Protein AF-A0A9D4JHX5-F1 (afdb_monomer_lite)

Secondary structure (DSSP, 8-state):
-EEEEEETTEEEEEE-------------TT------S------S---SS-TT-SSEEEEEEEEEEE--TTSSS-EEEEEEE---SS-HHHHHHHHS---SPPPP--------PPP-------

pLDDT: mean 79.48, std 17.12, range [42.47, 96.19]

Organism: Dreissena polymorpha (NCBI:txid45954)

Radius of gyration: 28.95 Å; chains: 1; bounding box: 71×79×62 Å

Foldseek 3Di:
DKKWFQDPVGIDIDDDDDDDDDDDDDADVVGDDDDPPDDGDDPDDDWQDDVPDPGMGHWDWDWDWDDDPPDPDIDIDTHTDTGDPDPCVVVVVVVDDPPDPDPDPDPPDDPDDDDDDDDDDD

Sequence (122 aa):
MVTTYRTYGGSKRRSKSHCVVMEHGPVSGGGSDAWVNERFQIPALPPSQLPGCDIIFIEYFVEFKVDVVDTPFDLELPIPITIGTIPLQSTVQMYMPSMWPSPEPVVTQQPYGPPSGSISSV

Structure (mmCIF, N/CA/C/O backbone):
data_AF-A0A9D4JHX5-F1
#
_entry.id   AF-A0A9D4JHX5-F1
#
loop_
_atom_site.group_PDB
_atom_site.id
_atom_site.type_symbol
_atom_site.label_atom_id
_atom_site.label_alt_id
_atom_site.label_comp_id
_atom_site.label_asym_id
_atom_site.label_entity_id
_atom_site.label_seq_id
_atom_site.pdbx_PDB_ins_code
_atom_site.Cartn_x
_atom_site.Cartn_y
_atom_site.Cartn_z
_atom_site.occupancy
_atom_site.B_iso_or_equiv
_atom_site.auth_seq_id
_atom_site.auth_comp_id
_atom_site.auth_asym_id
_atom_site.auth_atom_id
_atom_site.pdbx_PDB_model_num
ATOM 1 N N . MET A 1 1 ? 1.517 4.037 3.804 1.00 88.81 1 MET A N 1
ATOM 2 C CA . MET A 1 1 ? 0.362 4.262 4.708 1.00 88.81 1 MET A CA 1
ATOM 3 C C . MET A 1 1 ? 0.257 5.743 5.010 1.00 88.81 1 MET A C 1
ATOM 5 O O . MET A 1 1 ? 1.268 6.381 5.290 1.00 88.81 1 MET A O 1
ATOM 9 N N . VAL A 1 2 ? -0.954 6.280 4.964 1.00 93.75 2 VAL A N 1
ATOM 10 C CA . VAL A 1 2 ? -1.270 7.658 5.331 1.00 93.75 2 VAL A CA 1
ATOM 11 C C . VAL A 1 2 ? -2.244 7.620 6.503 1.00 93.75 2 VAL A C 1
ATOM 13 O O . VAL A 1 2 ? -3.244 6.913 6.465 1.00 93.75 2 VAL A O 1
ATOM 16 N N . THR A 1 3 ? -1.937 8.354 7.566 1.00 94.75 3 THR A N 1
ATOM 17 C CA . THR A 1 3 ? -2.792 8.503 8.743 1.00 94.75 3 THR A CA 1
ATOM 18 C C . THR A 1 3 ? -3.245 9.942 8.865 1.00 94.75 3 THR A C 1
ATOM 20 O O . THR A 1 3 ? -2.422 10.857 8.959 1.00 94.75 3 THR A O 1
ATOM 23 N N . THR A 1 4 ? -4.554 10.139 8.899 1.00 96.19 4 THR A N 1
ATOM 24 C CA . THR A 1 4 ? -5.173 11.449 9.069 1.00 96.19 4 THR A CA 1
ATOM 25 C C . THR A 1 4 ? -5.838 11.521 10.437 1.00 96.19 4 THR A C 1
ATOM 27 O O . THR A 1 4 ? -6.677 10.693 10.770 1.00 96.19 4 THR A O 1
ATOM 30 N N . TYR A 1 5 ? -5.468 12.530 11.220 1.00 95.56 5 TYR A N 1
ATOM 31 C CA . TYR A 1 5 ? -6.029 12.839 12.530 1.00 95.56 5 TYR A CA 1
ATOM 32 C C . TYR A 1 5 ? -6.931 14.065 12.403 1.00 95.56 5 TYR A C 1
ATOM 34 O O . TYR A 1 5 ? -6.467 15.113 11.945 1.00 95.56 5 TYR A O 1
ATOM 42 N N . ARG A 1 6 ? -8.193 13.971 12.817 1.00 94.69 6 ARG A N 1
ATOM 43 C CA . ARG A 1 6 ? -9.091 15.123 12.965 1.00 94.69 6 ARG A CA 1
ATOM 44 C C . ARG A 1 6 ? -8.880 15.763 14.332 1.00 94.69 6 ARG A C 1
ATOM 46 O O . ARG A 1 6 ? -8.753 15.078 15.342 1.00 94.69 6 ARG A O 1
ATOM 53 N N . THR A 1 7 ? -8.832 17.086 14.357 1.00 92.44 7 THR A N 1
ATOM 54 C CA . THR A 1 7 ? -8.711 17.903 15.565 1.00 92.44 7 THR A CA 1
ATOM 55 C C . THR A 1 7 ? -9.735 19.035 15.508 1.00 92.44 7 THR A C 1
ATOM 57 O O . THR A 1 7 ? -10.282 19.333 14.448 1.00 92.44 7 THR A O 1
ATOM 60 N N . TYR A 1 8 ? -9.981 19.716 16.630 1.00 88.44 8 TYR A N 1
ATOM 61 C CA . TYR A 1 8 ? -10.944 20.827 16.692 1.00 88.44 8 TYR A CA 1
ATOM 62 C C . TYR A 1 8 ? -10.662 21.973 15.699 1.00 88.44 8 TYR A C 1
ATOM 64 O O . TYR A 1 8 ? -11.568 22.727 15.368 1.00 88.44 8 TYR A O 1
ATOM 72 N N . GLY A 1 9 ? -9.423 22.103 15.210 1.00 88.25 9 GLY A N 1
ATOM 73 C CA . GLY A 1 9 ? -9.005 23.146 14.267 1.00 88.25 9 GLY A CA 1
ATOM 74 C C . GLY A 1 9 ? -8.719 22.655 12.845 1.00 88.25 9 GLY A C 1
ATOM 75 O O . GLY A 1 9 ? -8.095 23.389 12.082 1.00 88.25 9 GLY A O 1
ATOM 76 N N . GLY A 1 10 ? -9.087 21.417 12.493 1.00 90.50 10 GLY A N 1
ATOM 77 C CA . GLY A 1 10 ? -8.885 20.857 11.152 1.00 90.50 10 GLY A CA 1
ATOM 78 C C . GLY A 1 10 ? -8.359 19.423 11.172 1.00 90.50 10 GLY A C 1
ATOM 79 O O . GLY A 1 10 ? -8.779 18.600 11.978 1.00 90.50 10 GLY A O 1
ATOM 80 N N . SER A 1 11 ? -7.429 19.099 10.275 1.00 91.56 11 SER A N 1
ATOM 81 C CA . SER A 1 11 ? -6.829 17.763 10.200 1.00 91.56 11 SER A CA 1
ATOM 82 C C . SER A 1 11 ? -5.311 17.814 10.084 1.00 91.56 11 SER A C 1
ATOM 84 O O . SER A 1 11 ? -4.749 18.709 9.451 1.00 91.56 11 SER A O 1
ATOM 86 N N . LYS A 1 12 ? -4.631 16.824 10.660 1.00 94.44 12 LYS A N 1
ATOM 87 C CA . LYS A 1 12 ? -3.192 16.594 10.497 1.00 94.44 12 LYS A CA 1
ATOM 88 C C . LYS A 1 12 ? -2.976 15.276 9.775 1.00 94.44 12 LYS A C 1
ATOM 90 O O . LYS A 1 12 ? -3.590 14.279 10.131 1.00 94.44 12 LYS A O 1
ATOM 95 N N . ARG A 1 13 ? -2.084 15.267 8.787 1.00 94.50 13 ARG A N 1
ATOM 96 C CA . ARG A 1 13 ? -1.759 14.080 7.994 1.00 94.50 13 ARG A CA 1
ATOM 97 C C . ARG A 1 13 ? -0.319 13.653 8.256 1.00 94.50 13 ARG A C 1
ATOM 99 O O . ARG A 1 13 ? 0.582 14.491 8.289 1.00 94.50 13 ARG A O 1
ATOM 106 N N . ARG A 1 14 ? -0.104 12.358 8.459 1.00 92.62 14 ARG A N 1
ATOM 107 C CA . ARG A 1 14 ? 1.211 11.724 8.597 1.00 92.62 14 ARG A CA 1
ATOM 108 C C . ARG A 1 14 ? 1.322 10.601 7.582 1.00 92.62 14 ARG A C 1
ATOM 110 O O . ARG A 1 14 ? 0.391 9.822 7.438 1.00 92.62 14 ARG A O 1
ATOM 117 N N . SER A 1 15 ? 2.464 10.504 6.920 1.00 90.62 15 SER A N 1
ATOM 118 C CA . SER A 1 15 ? 2.772 9.389 6.028 1.00 90.62 15 SER A CA 1
ATOM 119 C C . SER A 1 15 ? 3.844 8.525 6.672 1.00 90.62 15 SER A C 1
ATOM 121 O O . SER A 1 15 ? 4.798 9.044 7.251 1.00 90.62 15 SER A O 1
ATOM 123 N N . LYS A 1 16 ? 3.670 7.208 6.595 1.00 87.25 16 LYS A N 1
ATOM 124 C CA . LYS A 1 16 ? 4.648 6.221 7.046 1.00 87.25 16 LYS A CA 1
ATOM 125 C C . LYS A 1 16 ? 4.688 5.060 6.059 1.00 87.25 16 LYS A C 1
ATOM 127 O O . LYS A 1 16 ? 3.654 4.456 5.756 1.00 87.25 16 LYS A O 1
ATOM 132 N N . SER A 1 17 ? 5.880 4.721 5.596 1.00 81.00 17 SER A N 1
ATOM 133 C CA . SER A 1 17 ? 6.113 3.511 4.810 1.00 81.00 17 SER A CA 1
ATOM 134 C C . SER A 1 17 ? 6.320 2.334 5.758 1.00 81.00 17 SER A C 1
ATOM 136 O O . SER A 1 17 ? 6.961 2.471 6.800 1.00 81.00 17 SER A O 1
ATOM 138 N N . HIS A 1 18 ? 5.712 1.196 5.437 1.00 78.50 18 HIS A 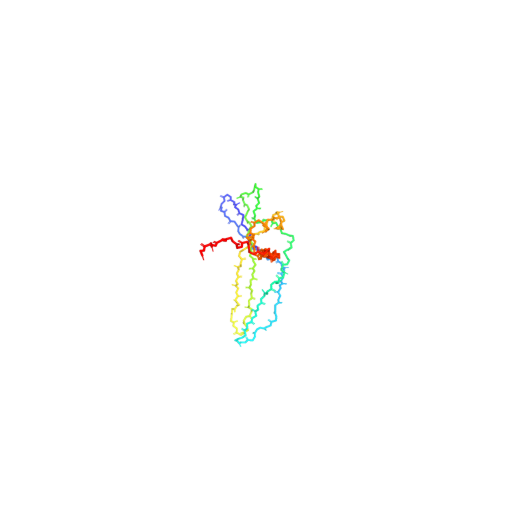N 1
ATOM 139 C CA . HIS A 1 18 ? 6.003 -0.073 6.099 1.00 78.50 18 HIS A CA 1
ATOM 140 C C . HIS A 1 18 ? 6.739 -0.914 5.067 1.00 78.50 18 HIS A C 1
ATOM 142 O O . HIS A 1 18 ? 6.207 -1.152 3.986 1.00 78.50 18 HIS A O 1
ATOM 148 N N . CYS A 1 19 ? 7.988 -1.256 5.365 1.00 65.50 19 CYS A N 1
ATOM 149 C CA . CYS A 1 19 ? 8.899 -1.819 4.382 1.00 65.50 19 CYS A CA 1
ATOM 150 C C . CYS A 1 19 ? 8.652 -3.322 4.247 1.00 65.50 19 CYS A C 1
ATOM 152 O O . CYS A 1 19 ? 9.210 -4.119 4.996 1.00 65.50 19 CYS A O 1
ATOM 154 N N . VAL A 1 20 ? 7.804 -3.693 3.295 1.00 82.94 20 VAL A N 1
ATOM 155 C CA . VAL A 1 20 ? 7.896 -4.985 2.616 1.00 82.94 20 VAL A CA 1
ATOM 156 C C . VAL A 1 20 ? 8.130 -4.637 1.158 1.00 82.94 20 VAL A C 1
ATOM 158 O O . VAL A 1 20 ? 7.374 -3.856 0.588 1.00 82.94 20 VAL A O 1
ATOM 161 N N . VAL A 1 21 ? 9.225 -5.134 0.597 1.00 86.69 21 VAL A N 1
ATOM 162 C CA . VAL A 1 21 ? 9.648 -4.826 -0.769 1.00 86.69 21 VAL A CA 1
ATOM 163 C C . VAL A 1 21 ? 9.805 -6.149 -1.500 1.00 86.69 21 VAL A C 1
ATOM 165 O O . VAL A 1 21 ? 10.340 -7.109 -0.948 1.00 86.69 21 VAL A O 1
ATOM 168 N N . MET A 1 22 ? 9.281 -6.196 -2.717 1.00 90.25 22 MET A N 1
ATOM 169 C CA . MET A 1 22 ? 9.471 -7.275 -3.674 1.00 90.25 22 MET A CA 1
ATOM 170 C C . MET A 1 22 ? 10.112 -6.634 -4.899 1.00 90.25 22 MET A C 1
ATOM 172 O O . MET A 1 22 ? 9.634 -5.596 -5.351 1.00 90.25 22 MET A O 1
ATOM 176 N N . GLU A 1 23 ? 11.196 -7.219 -5.392 1.00 91.56 23 GLU A N 1
ATOM 177 C CA . GLU A 1 23 ? 11.969 -6.685 -6.512 1.00 91.56 23 GLU A CA 1
ATOM 178 C C . GLU A 1 23 ? 12.015 -7.720 -7.633 1.00 91.56 23 GLU A C 1
ATOM 180 O O . GLU A 1 23 ? 12.180 -8.915 -7.379 1.00 91.56 23 GLU A O 1
ATOM 185 N N . HIS A 1 24 ? 11.894 -7.250 -8.871 1.00 92.31 24 HIS A N 1
ATOM 186 C CA . HIS A 1 24 ? 12.228 -8.021 -10.063 1.00 92.31 24 HIS A CA 1
ATOM 187 C C . HIS A 1 24 ? 13.506 -7.471 -10.692 1.00 92.31 24 HIS A C 1
ATOM 189 O O . HIS A 1 24 ? 13.933 -6.349 -10.419 1.00 92.31 24 HIS A O 1
ATOM 195 N N . GLY A 1 25 ? 14.129 -8.294 -11.532 1.00 91.44 25 GLY A N 1
ATOM 196 C CA . GLY A 1 25 ? 15.302 -7.889 -12.294 1.00 91.44 25 GLY A CA 1
ATOM 197 C C . GLY A 1 25 ? 15.004 -6.776 -13.309 1.00 91.44 25 GLY A C 1
ATOM 198 O O . GLY A 1 25 ? 13.849 -6.433 -13.561 1.00 91.44 25 GLY A O 1
ATOM 199 N N . PRO A 1 26 ? 16.054 -6.222 -13.934 1.00 92.56 26 PRO A N 1
ATOM 200 C CA . PRO A 1 26 ? 15.903 -5.178 -14.937 1.00 92.56 26 PRO A CA 1
ATOM 201 C C . PRO A 1 26 ? 15.150 -5.686 -16.172 1.00 92.56 26 PRO A C 1
ATOM 203 O O . PRO A 1 26 ? 15.356 -6.813 -16.627 1.00 92.56 26 PRO A O 1
ATOM 206 N N . VAL A 1 27 ? 14.340 -4.811 -16.766 1.00 93.75 27 VAL A N 1
ATOM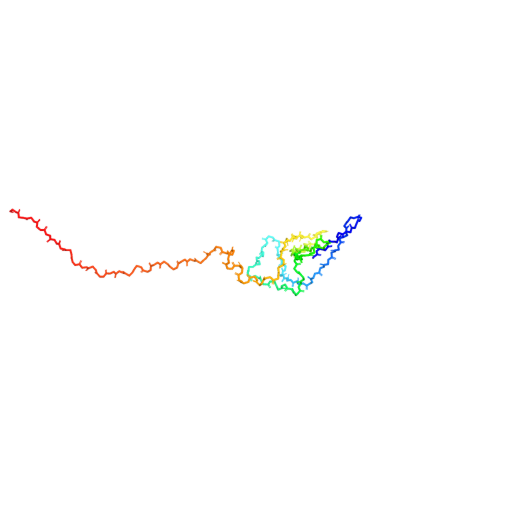 207 C CA . VAL A 1 27 ? 13.638 -5.063 -18.030 1.00 93.75 27 VAL A CA 1
ATOM 208 C C . VAL A 1 27 ? 14.345 -4.296 -19.142 1.00 93.75 27 VAL A C 1
ATOM 210 O O . VAL A 1 27 ? 14.561 -3.090 -19.038 1.00 93.75 27 VAL A O 1
ATOM 213 N N . SER A 1 28 ? 14.741 -4.989 -20.211 1.00 92.00 28 SER A N 1
ATOM 214 C CA . SER A 1 28 ? 15.382 -4.348 -21.362 1.00 92.00 28 SER A CA 1
ATOM 215 C C . SER A 1 28 ? 14.398 -3.480 -22.153 1.00 92.00 28 SER A C 1
ATOM 217 O O . SER A 1 28 ? 13.184 -3.685 -22.119 1.00 92.00 28 SER A O 1
ATOM 219 N N . GLY A 1 29 ? 14.923 -2.515 -22.912 1.00 90.88 29 GLY A N 1
ATOM 220 C CA . GLY A 1 29 ? 14.107 -1.674 -23.789 1.00 90.88 29 GLY A CA 1
ATOM 221 C C . GLY A 1 29 ? 13.282 -2.510 -24.775 1.00 90.88 29 GLY A C 1
ATOM 222 O O . GLY A 1 29 ? 13.826 -3.346 -25.494 1.00 90.88 29 GLY A O 1
ATOM 223 N N . GLY A 1 30 ? 11.965 -2.292 -24.791 1.00 91.88 30 GLY A N 1
ATOM 224 C CA . GLY A 1 30 ? 11.015 -3.071 -25.596 1.00 91.88 30 GLY A CA 1
ATOM 225 C C . GLY A 1 30 ? 10.656 -4.447 -25.019 1.00 91.88 30 GLY A C 1
ATOM 226 O O . GLY A 1 30 ? 9.831 -5.146 -25.603 1.00 91.88 30 GLY A O 1
ATOM 227 N N . GLY A 1 31 ? 11.250 -4.835 -23.889 1.00 92.94 31 GLY A N 1
ATOM 228 C CA . GLY A 1 31 ? 10.869 -6.013 -23.122 1.00 92.94 31 GLY A CA 1
ATOM 229 C C . GLY A 1 31 ? 9.614 -5.784 -22.279 1.00 92.94 31 GLY A C 1
ATOM 230 O O . GLY A 1 31 ? 9.110 -4.669 -22.143 1.00 92.94 31 GLY A O 1
ATOM 231 N N . SER A 1 32 ? 9.119 -6.867 -21.692 1.00 93.38 32 SER A N 1
ATOM 232 C CA . SER A 1 32 ? 7.989 -6.854 -20.766 1.00 93.38 32 SER A CA 1
ATOM 233 C C . SER A 1 32 ? 8.240 -7.844 -19.643 1.00 93.38 32 SER A C 1
ATOM 235 O O . SER A 1 32 ? 8.763 -8.930 -19.894 1.00 93.38 32 SER A O 1
ATOM 237 N N . ASP A 1 33 ? 7.801 -7.498 -18.443 1.00 93.00 33 ASP A N 1
ATOM 238 C CA . ASP A 1 33 ? 7.837 -8.368 -17.276 1.00 93.00 33 ASP A CA 1
ATOM 239 C C . ASP A 1 33 ? 6.430 -8.484 -16.678 1.00 93.00 33 ASP A C 1
ATOM 241 O O . ASP A 1 33 ? 5.643 -7.535 -16.731 1.00 93.00 33 ASP A O 1
ATOM 245 N N . ALA A 1 34 ? 6.089 -9.666 -16.169 1.00 92.31 34 ALA A N 1
ATOM 246 C CA . ALA A 1 34 ? 4.746 -9.995 -15.709 1.00 92.31 34 ALA A CA 1
ATOM 247 C C . ALA A 1 34 ? 4.800 -10.678 -14.341 1.00 92.31 34 ALA A C 1
ATOM 249 O O . ALA A 1 34 ? 5.307 -11.788 -14.199 1.00 92.31 34 ALA A O 1
ATOM 250 N N . TRP A 1 35 ? 4.218 -10.021 -13.340 1.00 90.75 35 TRP A N 1
ATOM 251 C CA . TRP A 1 35 ? 4.207 -10.484 -11.956 1.00 90.75 35 TRP A CA 1
ATOM 252 C C . TRP A 1 35 ? 2.944 -11.322 -11.734 1.00 90.75 35 TRP A C 1
ATOM 254 O O . TRP A 1 35 ? 1.869 -10.795 -11.443 1.00 90.75 35 TRP A O 1
ATOM 264 N N . VAL A 1 36 ? 3.044 -12.636 -11.956 1.00 89.62 36 VAL A N 1
ATOM 265 C CA . VAL A 1 36 ? 1.894 -13.555 -11.958 1.00 89.62 36 VAL A CA 1
ATOM 266 C C . VAL A 1 36 ? 1.926 -14.452 -10.726 1.00 89.62 36 VAL A C 1
ATOM 268 O O . VAL A 1 36 ? 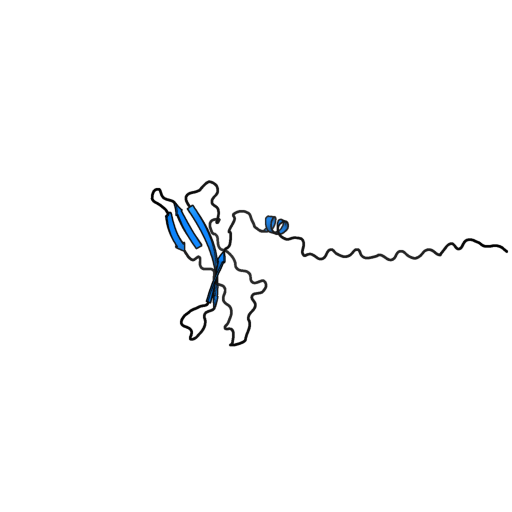2.872 -15.202 -10.525 1.00 89.62 36 VAL A O 1
ATOM 271 N N . ASN A 1 37 ? 0.850 -14.435 -9.932 1.00 87.62 37 ASN A N 1
ATOM 272 C CA . ASN A 1 37 ? 0.720 -15.206 -8.683 1.00 87.62 37 ASN A CA 1
ATOM 273 C C . ASN A 1 37 ? 1.795 -14.906 -7.619 1.00 87.62 37 ASN A C 1
ATOM 275 O O . ASN A 1 37 ? 1.979 -15.698 -6.689 1.00 87.62 37 ASN A O 1
ATOM 279 N N . GLU A 1 38 ? 2.454 -13.752 -7.719 1.00 88.62 38 GLU A N 1
ATOM 280 C CA . GLU A 1 38 ? 3.415 -13.291 -6.725 1.00 88.62 38 GLU A CA 1
ATOM 281 C C . GLU A 1 38 ? 2.737 -12.997 -5.384 1.00 88.62 38 GLU A C 1
ATOM 283 O O . GLU A 1 38 ? 1.640 -12.431 -5.309 1.00 88.62 38 GLU A O 1
ATOM 288 N N . ARG A 1 39 ? 3.384 -13.413 -4.292 1.00 85.25 39 ARG A N 1
ATOM 289 C CA . ARG A 1 39 ? 2.819 -13.308 -2.941 1.00 85.25 39 ARG A CA 1
ATOM 290 C C . ARG A 1 39 ? 3.526 -12.233 -2.139 1.00 85.25 39 ARG A C 1
ATOM 292 O O . ARG A 1 39 ? 4.628 -12.431 -1.640 1.00 85.25 39 ARG A O 1
ATOM 299 N N . PHE A 1 40 ? 2.830 -11.126 -1.933 1.00 84.62 40 PHE A N 1
ATOM 300 C CA . PHE A 1 40 ? 3.278 -10.043 -1.071 1.00 84.62 40 PHE A CA 1
ATOM 301 C C . PHE A 1 40 ? 2.705 -10.214 0.344 1.00 84.62 40 PHE A C 1
ATOM 303 O O . PHE A 1 40 ? 1.497 -10.084 0.558 1.00 84.62 40 PHE A O 1
ATOM 310 N N . GLN A 1 41 ? 3.553 -10.552 1.321 1.00 84.56 41 GLN A N 1
ATOM 311 C CA . GLN A 1 41 ? 3.113 -10.744 2.705 1.00 84.56 41 GLN A CA 1
ATOM 312 C C . GLN A 1 41 ? 2.990 -9.410 3.438 1.00 84.56 41 GLN A C 1
ATOM 314 O O . GLN A 1 41 ? 3.972 -8.719 3.694 1.00 84.56 41 GLN A O 1
ATOM 319 N N . ILE A 1 42 ? 1.764 -9.072 3.825 1.00 84.56 42 ILE A N 1
ATOM 320 C CA . ILE A 1 42 ? 1.478 -7.871 4.606 1.00 84.56 42 ILE A CA 1
ATOM 321 C C . ILE A 1 42 ? 1.860 -8.140 6.075 1.00 84.56 42 ILE A C 1
ATOM 323 O O . ILE A 1 42 ? 1.411 -9.145 6.634 1.00 84.56 42 ILE A O 1
ATOM 327 N N . PRO A 1 43 ? 2.669 -7.277 6.721 1.00 87.25 43 PRO A N 1
ATOM 328 C CA . PRO A 1 43 ? 3.046 -7.460 8.118 1.00 87.25 43 PRO A CA 1
ATOM 329 C C . PRO A 1 43 ? 1.855 -7.176 9.044 1.00 87.25 43 PRO A C 1
ATOM 331 O O . PRO A 1 43 ? 0.781 -6.762 8.607 1.00 87.25 43 PRO A O 1
ATOM 334 N N . ALA A 1 44 ? 2.042 -7.353 10.353 1.00 86.00 44 ALA A N 1
ATOM 335 C CA . ALA A 1 44 ? 1.038 -6.941 11.328 1.00 86.00 44 ALA A CA 1
ATOM 336 C C . ALA A 1 44 ? 0.838 -5.414 11.267 1.00 86.00 44 ALA A C 1
ATOM 338 O O . ALA A 1 44 ? 1.714 -4.641 11.659 1.00 86.00 44 ALA A O 1
ATOM 339 N N . LEU A 1 45 ? -0.318 -4.989 10.757 1.00 89.25 45 LEU A N 1
ATOM 340 C CA . LEU A 1 45 ? -0.710 -3.593 10.584 1.00 89.25 45 LEU A CA 1
ATOM 341 C C . LEU A 1 45 ? -2.089 -3.361 11.212 1.00 89.25 45 LEU A C 1
ATOM 343 O O . LEU A 1 45 ? -2.906 -4.285 11.238 1.00 89.25 45 LEU A O 1
ATOM 347 N N . PRO A 1 46 ? -2.378 -2.146 11.710 1.00 90.25 46 PRO A N 1
ATOM 348 C CA . PRO A 1 46 ? -3.733 -1.811 12.118 1.00 90.25 46 PRO A CA 1
ATOM 349 C C . PRO A 1 46 ? -4.695 -1.858 10.914 1.00 90.25 46 PRO A C 1
ATOM 351 O O . PRO A 1 46 ? -4.277 -1.648 9.774 1.00 90.25 46 PRO A O 1
ATOM 354 N N . PRO A 1 47 ? -5.992 -2.123 11.140 1.00 91.62 47 PRO A N 1
ATOM 355 C CA . PRO A 1 47 ? -6.978 -2.092 10.068 1.00 91.62 47 PRO A CA 1
ATOM 356 C C . PRO A 1 47 ? -7.187 -0.665 9.545 1.00 91.62 47 PRO A C 1
ATOM 358 O O . PRO A 1 47 ? -7.023 0.315 10.270 1.00 91.62 47 PRO A O 1
ATOM 361 N N . SER A 1 48 ? -7.593 -0.545 8.281 1.00 92.31 48 SER A N 1
ATOM 362 C CA . SER A 1 48 ? -7.893 0.744 7.638 1.00 92.31 48 SER A CA 1
ATOM 363 C C . SER A 1 48 ? -9.083 1.453 8.284 1.00 92.31 48 SER A C 1
ATOM 365 O O . SER A 1 48 ? -9.108 2.678 8.389 1.00 92.31 48 SER A O 1
ATOM 367 N N . GLN A 1 49 ? -10.068 0.675 8.737 1.00 88.56 49 GLN A N 1
ATOM 368 C CA . GLN A 1 49 ? -11.225 1.169 9.474 1.00 88.56 49 GLN A CA 1
ATOM 369 C C . GLN A 1 49 ? -11.066 0.836 10.954 1.00 88.56 49 GLN A C 1
ATOM 371 O O . GLN A 1 49 ? -10.743 -0.298 11.307 1.00 88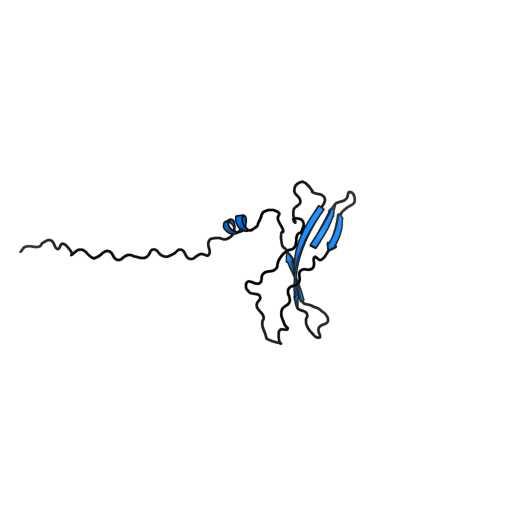.56 49 GLN A O 1
ATOM 376 N N . LEU A 1 50 ? -11.322 1.823 11.812 1.00 89.94 50 LEU A N 1
ATOM 377 C CA . LEU A 1 50 ? -11.244 1.706 13.264 1.00 89.94 50 LEU A CA 1
ATOM 378 C C . LEU A 1 50 ? -12.666 1.813 13.843 1.00 89.94 50 LEU A C 1
ATOM 380 O O . LEU A 1 50 ? -13.150 2.926 14.052 1.00 89.94 50 LEU A O 1
ATOM 384 N N . PRO A 1 51 ? -13.373 0.689 14.076 1.00 86.81 51 PRO A N 1
ATOM 385 C CA . PRO A 1 51 ? -14.725 0.723 14.624 1.00 86.81 51 PRO A CA 1
ATOM 386 C C . PRO A 1 51 ? -14.768 1.492 15.949 1.00 86.81 51 PRO A C 1
ATOM 388 O O . PRO A 1 51 ? -13.995 1.209 16.861 1.00 86.81 51 PRO A O 1
ATOM 391 N N . GLY A 1 52 ? -15.663 2.475 16.047 1.00 89.50 52 GLY A N 1
ATOM 392 C CA . GLY A 1 52 ? -15.786 3.330 17.232 1.00 89.50 52 GLY A CA 1
ATOM 393 C C . GLY A 1 52 ? -14.766 4.473 17.325 1.00 89.50 52 GLY A C 1
ATOM 394 O O . GLY A 1 52 ? -14.751 5.166 18.337 1.00 89.50 52 GLY A O 1
ATOM 395 N N . CYS A 1 53 ? -13.936 4.701 16.300 1.00 91.38 53 CYS A N 1
ATOM 396 C CA . CYS A 1 53 ? -13.035 5.850 16.220 1.00 91.38 53 CYS A CA 1
ATOM 397 C C . CYS A 1 53 ? -13.288 6.642 14.930 1.00 91.38 53 CYS A C 1
ATOM 399 O O . CYS A 1 53 ? -13.094 6.141 13.828 1.00 91.38 53 CYS A O 1
ATOM 401 N N . ASP A 1 54 ? -13.700 7.899 15.068 1.00 90.69 54 ASP A N 1
ATOM 402 C CA . ASP A 1 54 ? -14.059 8.810 13.971 1.00 90.69 54 ASP A CA 1
ATOM 403 C C . ASP A 1 54 ? -13.073 9.983 13.802 1.00 90.69 54 ASP A C 1
ATOM 405 O O . ASP A 1 54 ? -13.243 10.845 12.932 1.00 90.69 54 ASP A O 1
ATOM 409 N N . ILE A 1 55 ? -12.019 10.008 14.621 1.00 94.62 55 ILE A N 1
ATOM 410 C CA . ILE A 1 55 ? -10.971 11.032 14.598 1.00 94.62 55 ILE A CA 1
ATOM 411 C C . ILE A 1 55 ? -9.668 10.561 13.945 1.00 94.62 55 ILE A C 1
ATOM 413 O O . ILE A 1 55 ? -8.815 11.397 13.655 1.00 94.62 55 ILE A O 1
ATOM 417 N N . ILE A 1 56 ? -9.491 9.262 13.691 1.00 94.56 56 ILE A N 1
ATOM 418 C CA . ILE A 1 56 ? -8.294 8.698 13.051 1.00 94.56 56 ILE A CA 1
ATOM 419 C C . ILE A 1 56 ? -8.717 7.915 11.810 1.00 94.56 56 ILE A C 1
ATOM 421 O O . ILE A 1 56 ? -9.553 7.022 11.889 1.00 94.56 56 ILE A O 1
ATOM 425 N N . PHE A 1 57 ? -8.093 8.222 10.677 1.00 93.31 57 PHE A N 1
ATOM 426 C CA . PHE A 1 57 ? -8.321 7.562 9.393 1.00 93.31 57 PHE A CA 1
ATOM 427 C C . PHE A 1 57 ? -7.004 6.986 8.897 1.00 93.31 57 PHE A C 1
ATOM 429 O O . PHE A 1 57 ? -5.990 7.690 8.912 1.00 93.31 57 PHE A O 1
ATOM 436 N N . ILE A 1 58 ? -7.008 5.723 8.474 1.00 94.62 58 ILE A N 1
ATOM 437 C CA . ILE A 1 58 ? -5.808 5.028 8.011 1.00 94.62 58 ILE A CA 1
ATOM 438 C C . ILE A 1 58 ? -6.032 4.534 6.583 1.00 94.62 58 ILE A C 1
ATOM 440 O O . ILE A 1 58 ? -6.896 3.702 6.327 1.00 94.62 58 ILE A O 1
ATOM 444 N N . GLU A 1 59 ? -5.206 5.018 5.663 1.00 94.31 59 GLU A N 1
ATOM 445 C CA . GLU A 1 59 ? -5.223 4.647 4.250 1.00 94.31 59 GLU A CA 1
ATOM 446 C C . GLU A 1 59 ? -3.931 3.903 3.896 1.00 94.31 59 GLU A C 1
ATOM 448 O O . GLU A 1 59 ? -2.820 4.315 4.262 1.00 94.31 59 GLU A O 1
ATOM 453 N N . TYR A 1 60 ? -4.066 2.794 3.173 1.00 93.94 60 TYR A N 1
ATOM 454 C CA . TYR A 1 60 ? -2.942 1.985 2.716 1.00 93.94 60 TYR A CA 1
ATOM 455 C C . TYR A 1 60 ? -2.846 2.008 1.201 1.00 93.94 60 TYR A C 1
ATOM 457 O O . TYR A 1 60 ? -3.849 2.014 0.492 1.00 93.94 60 TYR A O 1
ATOM 465 N N . PHE A 1 61 ? -1.605 1.989 0.733 1.00 93.50 61 PHE A N 1
ATOM 466 C CA . PHE A 1 61 ? -1.261 1.947 -0.674 1.00 93.50 61 PHE A CA 1
ATOM 467 C C . PHE A 1 61 ? -0.148 0.918 -0.841 1.00 93.50 61 PHE A C 1
ATOM 469 O O . PHE A 1 61 ? 0.783 0.898 -0.028 1.00 93.50 61 PHE A O 1
ATOM 476 N N . VAL A 1 62 ? -0.266 0.072 -1.859 1.00 92.25 62 VAL A N 1
ATOM 477 C CA . VAL A 1 62 ? 0.853 -0.699 -2.405 1.00 92.25 62 VAL A CA 1
ATOM 478 C C . VAL A 1 62 ? 1.477 0.166 -3.489 1.00 92.25 62 VAL A C 1
ATOM 480 O O . VAL A 1 62 ? 0.774 0.616 -4.389 1.00 92.25 62 VAL A O 1
ATOM 483 N N . GLU A 1 63 ? 2.769 0.443 -3.384 1.00 92.25 63 GLU A N 1
ATOM 484 C CA . GLU A 1 63 ? 3.491 1.229 -4.385 1.00 92.25 63 GLU A CA 1
ATOM 485 C C . GLU A 1 63 ? 4.136 0.268 -5.382 1.00 92.25 63 GLU A C 1
ATOM 487 O O . GLU A 1 63 ? 4.994 -0.525 -5.003 1.00 92.25 63 GLU A O 1
ATOM 492 N N . PHE A 1 64 ? 3.715 0.329 -6.646 1.00 92.38 64 PHE A N 1
ATOM 493 C CA . PHE A 1 64 ? 4.445 -0.303 -7.741 1.00 92.38 64 PHE A CA 1
ATOM 494 C C . PHE A 1 64 ? 5.411 0.729 -8.319 1.00 92.38 64 PHE A C 1
ATOM 496 O O . PHE A 1 64 ? 4.968 1.787 -8.774 1.00 92.38 64 PHE A O 1
ATOM 503 N N . LYS A 1 65 ? 6.713 0.444 -8.249 1.00 92.62 65 LYS A N 1
ATOM 504 C CA . LYS A 1 65 ? 7.771 1.354 -8.693 1.00 92.62 65 LYS A CA 1
ATOM 505 C C . LYS A 1 65 ? 8.588 0.724 -9.805 1.00 92.62 65 LYS A C 1
ATOM 507 O O . LYS A 1 65 ? 8.942 -0.448 -9.713 1.00 92.62 65 LYS A O 1
ATOM 512 N N . VAL A 1 66 ? 8.879 1.512 -10.833 1.00 93.69 66 VAL A N 1
ATOM 513 C CA . VAL A 1 66 ? 9.844 1.161 -11.873 1.00 93.69 66 VAL A CA 1
ATOM 514 C C . VAL A 1 66 ? 10.874 2.271 -11.944 1.00 93.69 66 VAL A C 1
ATOM 516 O O . VAL A 1 66 ? 10.555 3.391 -12.353 1.00 93.69 66 VAL A O 1
ATOM 519 N N . ASP A 1 67 ? 12.098 1.927 -11.569 1.00 92.69 67 ASP A N 1
ATOM 520 C CA . ASP A 1 67 ? 13.245 2.816 -11.680 1.00 92.69 67 ASP A CA 1
ATOM 521 C C . ASP A 1 67 ? 13.693 2.837 -13.145 1.00 92.69 67 ASP A C 1
ATOM 523 O O . ASP A 1 67 ? 14.071 1.808 -13.719 1.00 92.69 67 ASP A O 1
ATOM 527 N N . VAL A 1 68 ? 13.612 4.006 -13.783 1.00 91.69 68 VAL A N 1
ATOM 528 C CA . VAL A 1 68 ? 13.960 4.161 -15.200 1.00 91.69 68 VAL A CA 1
ATOM 529 C C . VAL A 1 68 ? 15.351 4.772 -15.301 1.00 91.69 68 VAL A C 1
ATOM 531 O O . VAL A 1 68 ? 15.560 5.951 -15.017 1.00 91.69 68 VAL A O 1
ATOM 534 N N . VAL A 1 69 ? 16.315 3.961 -15.736 1.00 90.06 69 VAL A N 1
ATOM 535 C CA . VAL A 1 69 ? 17.714 4.385 -15.889 1.00 90.06 69 VAL A CA 1
ATOM 536 C C . VAL A 1 69 ? 17.807 5.608 -16.814 1.00 90.06 69 VAL A C 1
ATOM 538 O O . VAL A 1 69 ? 17.068 5.724 -17.793 1.00 90.06 69 VAL A O 1
ATOM 541 N N . ASP A 1 70 ? 18.708 6.535 -16.480 1.00 89.38 70 ASP A N 1
ATOM 542 C CA . ASP A 1 70 ? 18.992 7.767 -17.234 1.00 89.38 70 ASP A CA 1
ATOM 543 C C . ASP A 1 70 ? 17.800 8.727 -17.411 1.00 89.38 70 ASP A C 1
ATOM 545 O O . ASP A 1 70 ? 17.821 9.618 -18.263 1.00 89.38 70 ASP A O 1
ATOM 549 N N . THR A 1 71 ? 16.768 8.592 -16.575 1.00 88.38 71 THR A N 1
ATOM 550 C CA . THR A 1 71 ? 15.585 9.460 -16.580 1.00 88.38 71 THR A CA 1
ATOM 551 C C . THR A 1 71 ? 15.491 10.207 -15.243 1.00 88.38 71 THR A C 1
ATOM 553 O O . THR A 1 71 ? 15.800 9.634 -14.203 1.00 88.38 71 THR A O 1
ATOM 556 N N . PRO A 1 72 ? 15.088 11.495 -15.205 1.00 90.88 72 PRO A N 1
ATOM 557 C CA . PRO A 1 72 ? 15.033 12.258 -13.952 1.00 90.88 72 PRO A CA 1
ATOM 558 C C . PRO A 1 72 ? 13.822 11.917 -13.065 1.00 90.88 72 PRO A C 1
ATOM 560 O O . PRO A 1 72 ? 13.549 12.642 -12.109 1.00 90.88 72 PRO A O 1
ATOM 563 N N . PHE A 1 73 ? 13.052 10.883 -13.406 1.00 89.31 73 PHE A N 1
ATOM 564 C CA . PHE A 1 73 ? 11.865 10.470 -12.671 1.00 89.31 73 PHE A CA 1
ATOM 565 C C . PHE A 1 73 ? 11.697 8.953 -12.724 1.00 89.31 73 PHE A C 1
ATOM 567 O O . PHE A 1 73 ? 11.991 8.328 -13.744 1.00 89.31 73 PHE A O 1
ATOM 574 N N . ASP A 1 74 ? 11.133 8.411 -11.650 1.00 91.56 74 ASP A N 1
ATOM 575 C CA . ASP A 1 74 ? 10.697 7.022 -11.565 1.00 91.56 74 ASP A CA 1
ATOM 576 C C . ASP A 1 74 ? 9.195 6.929 -11.842 1.00 91.56 74 ASP A C 1
ATOM 578 O O . ASP A 1 74 ? 8.433 7.886 -11.646 1.00 91.56 74 ASP A O 1
ATOM 582 N N . LEU A 1 75 ? 8.749 5.767 -12.312 1.00 92.12 75 LEU A N 1
ATOM 583 C CA . LEU A 1 75 ? 7.326 5.496 -12.474 1.00 92.12 75 LEU A CA 1
ATOM 584 C C . LEU A 1 75 ? 6.784 4.938 -11.162 1.00 92.12 75 LEU A C 1
ATOM 586 O O . LEU A 1 75 ? 7.104 3.814 -10.788 1.00 92.12 75 LEU A O 1
ATOM 590 N N . GLU A 1 76 ? 5.929 5.703 -10.490 1.00 93.31 76 GLU A N 1
ATOM 591 C CA . GLU A 1 76 ? 5.270 5.281 -9.255 1.00 93.31 76 GLU A CA 1
ATOM 592 C C . GLU A 1 76 ? 3.757 5.151 -9.464 1.00 93.31 76 GLU A C 1
ATOM 594 O O . GLU A 1 76 ? 3.078 6.104 -9.852 1.00 93.31 76 GLU A O 1
ATOM 599 N N . LEU A 1 77 ? 3.206 3.976 -9.160 1.00 94.00 77 LEU A N 1
ATOM 600 C CA . LEU A 1 77 ? 1.771 3.711 -9.179 1.00 94.00 77 LEU A CA 1
ATOM 601 C C . LEU A 1 77 ? 1.291 3.335 -7.765 1.00 94.00 77 LEU A C 1
ATOM 603 O O . LEU A 1 77 ? 1.492 2.198 -7.329 1.00 94.00 77 LEU A O 1
ATOM 607 N N . PRO A 1 78 ? 0.644 4.263 -7.034 1.00 93.06 78 PRO A N 1
ATOM 608 C CA . PRO A 1 78 ? 0.049 3.966 -5.738 1.00 93.06 78 PRO A CA 1
ATOM 609 C C . PRO A 1 78 ? -1.305 3.265 -5.915 1.00 93.06 78 PRO A C 1
ATOM 611 O O . PRO A 1 78 ? -2.288 3.864 -6.348 1.00 93.06 78 PRO A O 1
ATOM 614 N N . ILE A 1 79 ? -1.374 1.993 -5.533 1.00 92.94 79 ILE A N 1
ATOM 615 C CA . ILE A 1 79 ? -2.581 1.166 -5.606 1.00 92.94 79 ILE A CA 1
ATOM 616 C C . ILE A 1 79 ? -3.260 1.170 -4.229 1.00 92.94 79 ILE A C 1
ATOM 618 O O . ILE A 1 79 ? -2.686 0.635 -3.276 1.00 92.94 79 ILE A O 1
ATOM 622 N N . PRO A 1 80 ? -4.460 1.757 -4.073 1.00 93.50 80 PRO A N 1
ATOM 623 C CA . PRO A 1 80 ? -5.149 1.789 -2.787 1.00 93.50 80 PRO A CA 1
ATOM 624 C C . PRO A 1 80 ? -5.600 0.385 -2.370 1.00 93.50 80 PRO A C 1
ATOM 626 O O . PRO A 1 80 ? -6.184 -0.353 -3.163 1.00 93.50 80 PRO A O 1
ATOM 629 N N . ILE A 1 81 ? -5.371 0.030 -1.105 1.00 91.38 81 ILE A N 1
ATOM 630 C CA . ILE A 1 81 ? -5.813 -1.243 -0.522 1.00 91.38 81 ILE A CA 1
ATOM 631 C C . ILE A 1 81 ? -6.522 -1.023 0.816 1.00 91.38 81 ILE A C 1
ATOM 633 O O . ILE A 1 81 ? -6.276 -0.046 1.523 1.00 91.38 81 ILE A O 1
ATOM 637 N N . THR A 1 82 ? -7.391 -1.964 1.183 1.00 90.81 82 THR A N 1
ATOM 638 C CA . THR A 1 82 ? -8.045 -2.001 2.498 1.00 90.81 82 THR A CA 1
ATOM 639 C C . THR A 1 82 ? -7.526 -3.189 3.294 1.00 90.81 82 THR A C 1
ATOM 641 O O . THR A 1 82 ? -7.566 -4.324 2.825 1.00 90.81 82 THR A O 1
ATOM 644 N N . ILE A 1 83 ? -7.069 -2.925 4.514 1.00 89.75 83 ILE A N 1
ATOM 645 C CA . ILE A 1 83 ? -6.634 -3.937 5.476 1.00 89.75 83 ILE A CA 1
ATOM 646 C C . ILE A 1 83 ? -7.727 -4.074 6.536 1.00 89.75 83 ILE A C 1
ATOM 648 O O . ILE A 1 83 ? -8.073 -3.104 7.210 1.00 89.75 83 ILE A O 1
ATOM 652 N N . GLY A 1 84 ? -8.293 -5.272 6.667 1.00 87.06 84 GLY A N 1
ATOM 653 C CA . GLY A 1 84 ? -9.311 -5.597 7.668 1.00 87.06 84 GLY A CA 1
ATOM 654 C C . GLY A 1 84 ? -8.768 -6.466 8.803 1.00 87.06 84 GLY A C 1
ATOM 655 O O . GLY A 1 84 ? -7.657 -6.981 8.733 1.00 87.06 84 GLY A O 1
ATOM 656 N N . THR A 1 85 ? -9.581 -6.659 9.842 1.00 76.62 85 THR A N 1
ATOM 657 C CA . THR A 1 85 ? -9.313 -7.592 10.955 1.00 76.62 85 THR A CA 1
ATOM 658 C C . THR A 1 85 ? -9.954 -8.966 10.765 1.00 76.62 85 THR A C 1
ATOM 660 O O . THR A 1 85 ? -9.694 -9.878 11.547 1.00 76.62 85 THR A O 1
ATOM 663 N N . ILE A 1 86 ? -10.800 -9.127 9.744 1.00 69.00 86 ILE A N 1
ATOM 664 C CA . ILE A 1 86 ? -11.451 -10.399 9.426 1.00 69.00 86 ILE A CA 1
ATOM 665 C C . ILE A 1 86 ? -10.522 -11.182 8.489 1.00 69.00 86 ILE A C 1
ATOM 667 O O . ILE A 1 86 ? -10.139 -10.641 7.447 1.00 69.00 86 ILE A O 1
ATOM 671 N N . PRO A 1 87 ? -10.149 -12.431 8.821 1.00 58.66 87 PRO A N 1
ATOM 672 C CA . PRO A 1 87 ? -9.292 -13.239 7.968 1.00 58.66 87 PRO A CA 1
ATOM 673 C C . PRO A 1 87 ? -9.920 -13.389 6.582 1.00 58.66 87 PRO A C 1
ATOM 675 O O . PRO A 1 87 ? -11.038 -13.875 6.423 1.00 58.66 87 PRO A O 1
ATOM 678 N N . LEU A 1 88 ? -9.170 -12.970 5.564 1.00 57.94 88 LEU A N 1
ATOM 679 C CA . LEU A 1 88 ? -9.642 -12.859 4.186 1.00 57.94 88 LEU A CA 1
ATOM 680 C C . LEU A 1 88 ? -10.141 -14.203 3.609 1.00 57.94 88 LEU A C 1
ATOM 682 O O . LEU A 1 88 ? -10.954 -14.210 2.691 1.00 57.94 88 LEU A O 1
ATOM 686 N N . GLN A 1 89 ? -9.699 -15.340 4.162 1.00 58.81 89 GLN A N 1
ATOM 687 C CA . GLN A 1 89 ? -10.028 -16.684 3.672 1.00 58.81 89 GLN A CA 1
ATOM 688 C C . GLN A 1 89 ? -11.527 -17.012 3.720 1.00 58.81 89 GLN A C 1
ATOM 690 O O . GLN A 1 89 ? -12.046 -17.569 2.757 1.00 58.81 89 GLN A O 1
ATOM 695 N N . SER A 1 90 ? -12.240 -16.633 4.787 1.00 58.00 90 SER A N 1
ATOM 696 C CA . SER A 1 90 ? -13.692 -16.873 4.874 1.00 58.00 90 SER A CA 1
ATOM 697 C C . SER A 1 90 ? -14.486 -15.987 3.914 1.00 58.00 90 SER A C 1
ATOM 699 O O . SER A 1 90 ? -15.581 -16.336 3.489 1.00 58.00 90 SER A O 1
ATOM 701 N N . THR A 1 91 ? -13.927 -14.827 3.578 1.00 53.97 91 THR 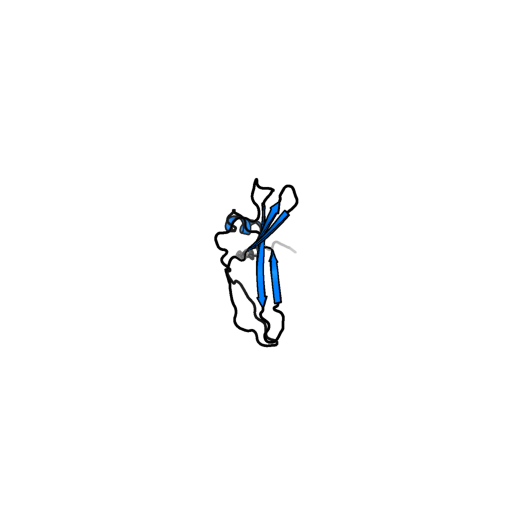A N 1
ATOM 702 C CA . THR A 1 91 ? -14.636 -13.742 2.903 1.00 53.97 91 THR A CA 1
ATOM 703 C C . THR A 1 91 ? -14.380 -13.759 1.395 1.00 53.97 91 THR A C 1
ATOM 705 O O . THR A 1 91 ? -15.298 -13.545 0.614 1.00 53.97 91 THR A O 1
ATOM 708 N N . VAL A 1 92 ? -13.172 -14.115 0.946 1.00 56.25 92 VAL A N 1
ATOM 709 C CA . VAL A 1 92 ? -12.838 -14.269 -0.483 1.00 56.25 92 VAL A CA 1
ATOM 710 C C . VAL A 1 92 ? -13.644 -15.380 -1.144 1.00 56.25 92 VAL A C 1
ATOM 712 O O . VAL A 1 92 ? -14.067 -15.197 -2.279 1.00 56.25 92 VAL A O 1
ATOM 715 N N . GLN A 1 93 ? -13.959 -16.471 -0.436 1.00 57.62 93 GLN A N 1
ATOM 716 C CA . GLN A 1 93 ? -14.901 -17.474 -0.952 1.00 57.62 93 GLN A CA 1
ATOM 717 C C . GLN A 1 93 ? -16.297 -16.896 -1.237 1.00 57.62 93 GLN A C 1
ATOM 719 O O . GLN A 1 93 ? -16.985 -17.404 -2.113 1.00 57.62 93 GLN A O 1
ATOM 724 N N . MET A 1 94 ? -16.711 -15.835 -0.535 1.00 54.25 94 MET A N 1
ATOM 725 C CA . MET A 1 94 ? -17.999 -15.172 -0.770 1.00 54.25 94 MET A CA 1
ATOM 726 C C . MET A 1 94 ? -17.949 -14.113 -1.879 1.00 54.25 94 MET A C 1
ATOM 728 O O . MET A 1 94 ? -18.974 -13.845 -2.499 1.00 54.25 94 MET A O 1
ATOM 732 N N . TYR A 1 95 ? -16.782 -13.512 -2.135 1.00 55.69 95 TYR A N 1
ATOM 733 C CA . TYR A 1 95 ? -16.611 -12.457 -3.146 1.00 55.69 95 TYR A CA 1
ATOM 734 C C . TYR A 1 95 ? -15.958 -12.927 -4.451 1.00 55.69 95 TYR A C 1
ATOM 736 O O . TYR A 1 95 ? -15.905 -12.152 -5.403 1.00 55.69 95 TYR A O 1
ATOM 744 N N . MET A 1 96 ? -15.487 -14.172 -4.532 1.00 54.00 96 MET A N 1
ATOM 745 C CA . MET A 1 96 ? -15.158 -14.819 -5.799 1.00 54.00 96 MET A CA 1
ATOM 746 C C . MET A 1 96 ? -16.411 -15.539 -6.314 1.00 54.00 96 MET A C 1
ATOM 748 O O . MET A 1 96 ? -16.779 -16.570 -5.750 1.00 54.00 96 MET A O 1
ATOM 752 N N . PRO A 1 97 ? -17.068 -15.060 -7.392 1.00 49.91 97 PRO A N 1
ATOM 753 C CA . PRO A 1 97 ? -17.955 -15.924 -8.154 1.00 49.91 97 PRO A CA 1
ATOM 754 C C . PRO A 1 97 ? -17.120 -17.129 -8.573 1.00 49.91 97 PRO A C 1
ATOM 756 O O . PRO A 1 97 ? -16.004 -16.956 -9.064 1.00 49.91 97 PRO A O 1
ATOM 759 N N . SER A 1 98 ? -17.627 -18.330 -8.326 1.00 59.34 98 SER A N 1
ATOM 760 C CA . SER A 1 98 ? -16.994 -19.604 -8.653 1.00 59.34 98 SER A CA 1
ATOM 761 C C . SER A 1 98 ? -16.450 -19.622 -10.091 1.00 59.34 98 SER A C 1
ATOM 763 O O . SER A 1 98 ? -17.145 -20.027 -11.016 1.00 59.34 98 SER A O 1
ATOM 765 N N . MET A 1 99 ? -15.188 -19.230 -10.287 1.00 47.62 99 MET A N 1
ATOM 766 C CA . MET A 1 99 ? -14.420 -19.454 -11.521 1.00 47.62 99 MET A CA 1
ATOM 767 C C . MET A 1 99 ? -13.894 -20.899 -11.594 1.00 47.62 99 MET A C 1
ATOM 769 O O . MET A 1 99 ? -12.913 -21.189 -12.273 1.00 47.62 99 MET A O 1
ATOM 773 N N . TRP A 1 100 ? -14.552 -21.827 -10.896 1.00 49.88 100 TRP A N 1
ATOM 774 C CA . TRP A 1 100 ? -14.331 -23.254 -11.063 1.00 49.88 100 TRP A CA 1
ATOM 775 C C . TRP A 1 100 ? -15.225 -23.736 -12.207 1.00 49.88 100 TRP A C 1
ATOM 777 O O . TRP A 1 100 ? -16.441 -23.549 -12.114 1.00 49.88 100 TRP A O 1
ATOM 787 N N . PRO A 1 101 ? -14.686 -24.357 -13.274 1.00 48.31 101 PRO A N 1
ATOM 788 C CA . PRO A 1 101 ? -15.538 -25.054 -14.220 1.00 48.31 101 PRO A CA 1
ATOM 789 C C . PRO A 1 101 ? -16.259 -26.157 -13.443 1.00 48.31 101 PRO A C 1
ATOM 791 O O . PRO A 1 101 ? -15.623 -26.999 -12.803 1.00 48.31 101 PRO A O 1
ATOM 794 N N . SER A 1 102 ? -17.592 -26.104 -13.440 1.00 59.94 102 SER A N 1
ATOM 795 C CA . SER A 1 102 ? -18.408 -27.205 -12.937 1.00 59.94 102 SER A CA 1
ATOM 796 C C . SER A 1 102 ? -17.959 -28.470 -13.671 1.00 59.94 102 SER A C 1
ATOM 798 O O . SER A 1 102 ? -17.862 -28.415 -14.899 1.00 59.94 102 SER A O 1
ATOM 800 N N . PRO A 1 103 ? -17.670 -29.593 -12.986 1.00 56.00 103 PRO A N 1
ATOM 801 C CA . PRO A 1 103 ? -17.487 -30.849 -13.693 1.00 56.00 103 PRO A CA 1
ATOM 802 C C . PRO A 1 103 ? -18.755 -31.087 -14.518 1.00 56.00 103 PRO A C 1
ATOM 804 O O . PRO A 1 103 ? -19.863 -31.095 -13.975 1.00 56.00 103 PRO A O 1
ATOM 807 N N . GLU A 1 104 ? -18.602 -31.169 -15.839 1.00 60.97 104 GLU A N 1
ATOM 808 C CA . GLU A 1 104 ? -19.704 -31.507 -16.735 1.00 60.97 104 GLU A CA 1
ATOM 809 C C . GLU A 1 104 ? -20.280 -32.862 -16.296 1.00 60.97 104 GLU A C 1
ATOM 811 O O . GLU A 1 104 ? -19.514 -33.759 -15.919 1.00 60.97 104 GLU A O 1
ATOM 816 N N . PRO A 1 105 ? -21.612 -33.045 -16.300 1.00 60.97 105 PRO A N 1
ATOM 817 C CA . PRO A 1 105 ? -22.183 -34.345 -15.999 1.00 60.97 105 PRO A CA 1
ATOM 818 C C . PRO A 1 105 ? -21.671 -35.347 -17.036 1.00 60.97 105 PRO A C 1
ATOM 820 O O . PRO A 1 105 ? -21.968 -35.240 -18.225 1.00 60.97 105 PRO A O 1
ATOM 823 N N . VAL A 1 106 ? -20.892 -36.330 -16.580 1.00 58.53 106 VAL A N 1
ATOM 824 C CA . VAL A 1 106 ? -20.480 -37.471 -17.398 1.00 58.53 106 VAL A CA 1
ATOM 825 C C . VAL A 1 106 ? -21.752 -38.173 -17.863 1.00 58.53 106 VAL A C 1
ATOM 827 O O . VAL A 1 106 ? -22.434 -38.826 -17.071 1.00 58.53 106 VAL A O 1
ATOM 830 N N . VAL A 1 107 ? -22.081 -38.027 -19.149 1.00 53.72 107 VAL A N 1
ATOM 831 C CA . VAL A 1 107 ? -23.154 -38.781 -19.801 1.00 53.72 107 VAL A CA 1
ATOM 832 C C . VAL A 1 107 ? -22.741 -40.248 -19.775 1.00 53.72 107 VAL A C 1
ATOM 834 O O . VAL A 1 107 ? -21.984 -40.726 -20.618 1.00 53.72 107 VAL A O 1
ATOM 837 N N . THR A 1 108 ? -23.206 -40.976 -18.766 1.00 51.59 108 THR A N 1
ATOM 838 C CA . THR A 1 108 ? -23.101 -42.430 -18.733 1.00 51.59 108 THR A CA 1
ATOM 839 C C . THR A 1 108 ? -24.068 -42.944 -19.791 1.00 51.59 108 THR A C 1
ATOM 841 O O . THR A 1 108 ? -25.282 -42.862 -19.623 1.00 51.59 108 THR A O 1
ATOM 844 N N . GLN A 1 109 ? -23.540 -43.407 -20.928 1.00 50.12 109 GLN A N 1
ATOM 845 C CA . GLN A 1 109 ? -24.347 -44.065 -21.952 1.00 50.12 109 GLN A CA 1
ATOM 846 C C . GLN A 1 109 ? -25.055 -45.267 -21.313 1.00 50.12 109 GLN A C 1
ATOM 848 O O . GLN A 1 109 ? -24.413 -46.250 -20.943 1.00 50.12 109 GLN A O 1
ATOM 853 N N . GLN A 1 110 ? -26.376 -45.183 -21.151 1.00 59.81 110 GLN A N 1
ATOM 854 C CA . GLN A 1 110 ? -27.186 -46.350 -20.817 1.00 59.81 110 GLN A CA 1
ATOM 855 C C . GLN A 1 110 ? -27.193 -47.299 -22.029 1.00 59.81 110 GLN A C 1
ATOM 857 O O . GLN A 1 110 ? -27.325 -46.821 -23.159 1.00 59.81 110 GLN A O 1
ATOM 862 N N . PRO A 1 111 ? -27.058 -48.625 -21.844 1.00 46.22 111 PRO A N 1
ATOM 863 C CA . PRO A 1 111 ? -27.105 -49.565 -22.957 1.00 46.22 111 PRO A CA 1
ATOM 864 C C . PRO A 1 111 ? -28.482 -49.503 -23.620 1.00 46.22 111 PRO A C 1
ATOM 866 O O . PRO A 1 111 ? -29.505 -49.688 -22.960 1.00 46.22 111 PRO A O 1
ATOM 869 N N . TYR A 1 112 ? -28.500 -49.225 -24.922 1.00 54.09 112 TYR A N 1
ATOM 870 C CA . TYR A 1 112 ? -29.706 -49.192 -25.741 1.00 54.09 112 TYR A CA 1
ATOM 871 C C . TYR A 1 112 ? -30.475 -50.519 -25.624 1.00 54.09 112 TYR A C 1
ATOM 873 O O . TYR A 1 112 ? -29.981 -51.571 -26.032 1.00 54.09 112 TYR A O 1
ATOM 881 N N . GLY A 1 113 ? -31.692 -50.468 -25.077 1.00 56.56 113 GLY A N 1
ATOM 882 C CA . GLY A 1 113 ? -32.681 -51.535 -25.236 1.00 56.56 113 GLY A CA 1
ATOM 883 C C . GLY A 1 113 ? -33.213 -51.561 -26.679 1.00 56.56 113 GLY A C 1
ATOM 884 O O . GLY A 1 113 ? -33.244 -50.513 -27.329 1.00 56.56 113 GLY A O 1
ATOM 885 N N . PRO A 1 114 ? -33.606 -52.730 -27.217 1.00 61.91 114 PRO A N 1
ATOM 886 C CA . PRO A 1 114 ? -33.983 -52.858 -28.622 1.00 61.91 114 PRO A CA 1
ATOM 887 C C . PRO A 1 114 ? -35.296 -52.112 -28.930 1.00 61.91 114 PRO A C 1
A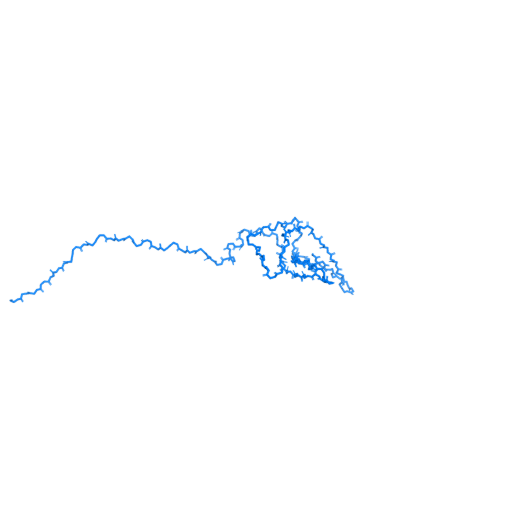TOM 889 O O . PRO A 1 114 ? -36.200 -52.102 -28.092 1.00 61.91 114 PRO A O 1
ATOM 892 N N . PRO A 1 115 ? -35.442 -51.510 -30.127 1.00 55.78 115 PRO A N 1
ATOM 893 C CA . PRO A 1 115 ? -36.668 -50.822 -30.510 1.00 55.78 115 PRO A CA 1
ATOM 894 C C . PRO A 1 115 ? -37.817 -51.826 -30.672 1.00 55.78 115 PRO A C 1
ATOM 896 O O . PRO A 1 115 ? -37.772 -52.724 -31.513 1.00 55.78 115 PRO A O 1
ATOM 899 N N . SER A 1 116 ? -38.871 -51.656 -29.875 1.00 56.34 116 SER A N 1
ATOM 900 C CA . SER A 1 116 ? -40.144 -52.356 -30.039 1.00 56.34 116 SER A CA 1
ATOM 901 C C . SER A 1 116 ? -40.856 -51.831 -31.286 1.00 56.34 116 SER A C 1
ATOM 903 O O . SER A 1 116 ? -41.589 -50.846 -31.234 1.00 56.34 116 SER A O 1
ATOM 905 N N . GLY A 1 117 ? -40.605 -52.475 -32.424 1.00 52.09 117 GLY A N 1
ATOM 906 C CA . GLY A 1 117 ? -41.366 -52.274 -33.650 1.00 52.09 117 GLY A CA 1
ATOM 907 C C . GLY A 1 117 ? -42.725 -52.962 -33.556 1.00 52.09 117 GLY A C 1
ATOM 908 O O . GLY A 1 117 ? -42.797 -54.188 -33.501 1.00 52.09 117 GLY A O 1
ATOM 909 N N . SER A 1 118 ? -43.803 -52.179 -33.551 1.00 51.50 118 SER A N 1
ATOM 910 C CA . SER A 1 118 ? -45.171 -52.681 -33.630 1.00 51.50 118 SER A CA 1
ATOM 911 C C . SER A 1 118 ? -45.853 -52.217 -34.930 1.00 51.50 118 SER A C 1
ATOM 913 O O . SER A 1 118 ? -46.119 -51.032 -35.096 1.00 51.50 118 SER A O 1
ATOM 915 N N . ILE A 1 119 ? -46.190 -53.221 -35.755 1.00 44.53 119 ILE A N 1
ATOM 916 C CA . ILE A 1 119 ? -47.344 -53.409 -36.669 1.00 44.53 119 ILE A CA 1
ATOM 917 C C . ILE A 1 119 ? -47.510 -52.540 -37.937 1.00 44.53 119 ILE A C 1
ATOM 919 O O . ILE A 1 119 ? -47.736 -51.335 -37.877 1.00 44.53 119 ILE A O 1
ATOM 923 N N . SER A 1 120 ? -47.640 -53.213 -39.090 1.00 42.47 120 SER A N 1
ATOM 924 C CA . SER A 1 120 ? -48.809 -53.041 -39.981 1.00 42.47 120 SER A CA 1
ATOM 925 C C . SER A 1 120 ? -49.043 -54.300 -40.827 1.00 42.47 120 SER A C 1
ATOM 927 O O . SER A 1 120 ? -48.153 -54.749 -41.543 1.00 42.47 120 SER A O 1
ATOM 929 N N . SER A 1 121 ? -50.249 -54.855 -40.725 1.00 47.09 121 SER A N 1
ATOM 930 C CA . SER A 1 121 ? -50.835 -55.824 -41.656 1.00 47.09 121 SER A CA 1
ATOM 931 C C . SER A 1 121 ? -51.283 -55.114 -42.935 1.00 47.09 121 SER A C 1
ATOM 933 O O . SER A 1 121 ? -51.946 -54.090 -42.788 1.00 47.09 121 SER A O 1
ATOM 935 N N . VAL A 1 122 ? -50.996 -55.671 -44.122 1.00 49.75 122 VAL A N 1
ATOM 936 C CA . VAL A 1 122 ? -51.956 -56.040 -45.196 1.00 49.75 122 VAL A CA 1
ATOM 937 C C . VAL A 1 122 ? -51.288 -57.071 -46.105 1.00 49.75 122 VAL A C 1
ATOM 939 O O . VAL A 1 122 ? -50.098 -56.862 -46.427 1.00 49.75 122 VAL A O 1
#

InterPro domains:
  IPR011022 Arrestin-like, C-terminal domain [PF02752] (3-88)
  IPR014752 Arrestin-like, C-terminal domain superfamily [G3DSA:2.60.40.640] (1-85)
  IPR014756 Immunoglobulin E-set [SSF81296] (7-107)
  IPR050357 Arrestin domain-containing protein [PTHR11188] (9-111)